Protein AF-A0A5P8AVB8-F1 (afdb_monomer_lite)

Foldseek 3Di:
DDLDDDDLVLLVVCLVVVPDDLVRSCVVSVHDSVVSVVSNVVVVVVVVDVPPDPPPDDDDDDPVVVVVVVVVVVD

Secondary structure (DSSP, 8-state):
---PPPPHHHHHHHHHH--S-HHHHHHHHTS-HHHHHHHHHHHHHHHH-TT---TTT-----HHHHHHHHHHT--

Sequence (75 aa):
MIRIKKTYDDYVVYFKEGRLNDAQIAKELGVSRVNVGKMRRKWESLQNNPNYITSTSKLTISEDTFNHMLARSLE

Structure (mmCIF, N/CA/C/O backbone):
data_AF-A0A5P8AVB8-F1
#
_entry.id   AF-A0A5P8AVB8-F1
#
loop_
_atom_site.group_PDB
_atom_site.id
_atom_site.type_symbol
_atom_site.label_atom_id
_atom_site.label_alt_id
_atom_site.label_comp_id
_atom_site.label_asym_id
_atom_site.label_entity_id
_atom_site.label_seq_id
_atom_site.pdbx_PDB_ins_code
_atom_site.Cartn_x
_atom_site.Cartn_y
_atom_site.Cartn_z
_atom_site.occupancy
_atom_site.B_iso_or_equiv
_atom_site.auth_seq_id
_atom_site.auth_comp_id
_atom_site.auth_asym_id
_atom_site.auth_atom_id
_atom_site.pdbx_PDB_model_num
ATOM 1 N N . MET A 1 1 ? -5.676 -12.562 19.949 1.00 49.38 1 MET A N 1
ATOM 2 C CA . MET A 1 1 ? -6.121 -11.692 18.837 1.00 49.38 1 MET A CA 1
ATOM 3 C C . MET A 1 1 ? -5.256 -11.998 17.622 1.00 49.38 1 MET A C 1
ATOM 5 O O . MET A 1 1 ? -4.086 -11.634 17.612 1.00 49.38 1 MET A O 1
ATOM 9 N N . ILE A 1 2 ? -5.775 -12.765 16.661 1.00 57.47 2 ILE A N 1
ATOM 10 C CA . ILE A 1 2 ? -5.023 -13.144 15.457 1.00 57.47 2 ILE A CA 1
ATOM 11 C C . ILE A 1 2 ? -4.925 -11.897 14.575 1.00 57.47 2 ILE A C 1
ATOM 13 O O . ILE A 1 2 ? -5.932 -11.422 14.056 1.00 57.47 2 ILE A O 1
ATOM 17 N N . ARG A 1 3 ? -3.725 -11.321 14.440 1.00 66.31 3 ARG A N 1
ATOM 18 C CA . ARG A 1 3 ? -3.491 -10.241 13.475 1.00 66.31 3 ARG A CA 1
ATOM 19 C C . ARG A 1 3 ? -3.442 -10.869 12.087 1.00 66.31 3 ARG A C 1
ATOM 21 O O . ARG A 1 3 ? -2.431 -11.460 11.719 1.00 66.31 3 ARG A O 1
ATOM 28 N N . ILE A 1 4 ? -4.536 -10.764 11.336 1.00 78.38 4 ILE A N 1
ATOM 29 C CA . ILE A 1 4 ? -4.553 -11.156 9.924 1.00 78.38 4 ILE A CA 1
ATOM 30 C C . ILE A 1 4 ? -3.525 -10.282 9.200 1.00 78.38 4 ILE A C 1
ATOM 32 O O . ILE A 1 4 ? -3.610 -9.052 9.229 1.00 78.38 4 ILE A O 1
ATOM 36 N N . LYS A 1 5 ? -2.519 -10.916 8.593 1.00 83.50 5 LYS A N 1
ATOM 37 C CA . LYS A 1 5 ? -1.487 -10.216 7.826 1.00 83.50 5 LYS A CA 1
ATOM 38 C C . LYS A 1 5 ? -2.139 -9.562 6.608 1.00 83.50 5 LYS A C 1
ATOM 40 O O . LYS A 1 5 ? -2.816 -10.241 5.846 1.00 83.50 5 LYS A O 1
ATOM 45 N N . LYS A 1 6 ? -1.913 -8.259 6.426 1.00 91.38 6 LYS A N 1
ATOM 46 C CA . LYS A 1 6 ? -2.374 -7.528 5.242 1.00 91.38 6 LYS A CA 1
ATOM 47 C C . LYS A 1 6 ? -1.441 -7.777 4.064 1.00 91.38 6 LYS A C 1
ATOM 49 O O . LYS A 1 6 ? -0.214 -7.727 4.203 1.00 91.38 6 LYS A O 1
ATOM 54 N N . THR A 1 7 ? -2.041 -8.085 2.930 1.00 93.00 7 THR A N 1
ATOM 55 C CA . THR A 1 7 ? -1.393 -8.283 1.637 1.00 93.00 7 THR A CA 1
ATOM 56 C C . THR A 1 7 ? -1.199 -6.943 0.938 1.00 93.00 7 THR A C 1
ATOM 58 O O . THR A 1 7 ? -1.751 -5.937 1.364 1.00 93.00 7 THR A O 1
ATOM 61 N N . TYR A 1 8 ? -0.393 -6.909 -0.124 1.00 91.62 8 TYR A N 1
ATOM 62 C CA . TYR A 1 8 ? -0.208 -5.694 -0.921 1.00 91.62 8 TYR A CA 1
ATOM 63 C C . TYR A 1 8 ? -1.527 -5.216 -1.548 1.00 91.62 8 TYR A C 1
ATOM 65 O O . TYR A 1 8 ? -1.813 -4.020 -1.515 1.00 91.62 8 TYR A O 1
ATOM 73 N N . ASP A 1 9 ? -2.350 -6.146 -2.034 1.00 92.62 9 ASP A N 1
ATOM 74 C CA . ASP A 1 9 ? -3.613 -5.838 -2.709 1.00 92.62 9 ASP A CA 1
ATOM 75 C C . ASP A 1 9 ? -4.622 -5.157 -1.777 1.00 92.62 9 ASP A C 1
ATOM 77 O O . ASP A 1 9 ? -5.313 -4.233 -2.208 1.00 92.62 9 ASP A O 1
ATOM 81 N N . ASP A 1 10 ? -4.608 -5.498 -0.480 1.00 95.12 10 ASP A N 1
ATOM 82 C CA . ASP A 1 10 ? -5.420 -4.821 0.544 1.00 95.12 10 ASP A CA 1
ATOM 83 C C . ASP A 1 10 ? -5.140 -3.306 0.611 1.00 95.12 10 ASP A C 1
ATOM 85 O O . ASP A 1 10 ? -6.029 -2.521 0.934 1.00 95.12 10 ASP A O 1
ATOM 89 N N . TYR A 1 11 ? -3.910 -2.868 0.308 1.00 95.75 11 TYR A N 1
ATOM 90 C CA . TYR A 1 11 ? -3.552 -1.444 0.263 1.00 95.75 11 TYR A CA 1
ATOM 91 C C . TYR A 1 11 ? -3.922 -0.794 -1.073 1.00 95.75 11 TYR A C 1
ATOM 93 O O . TYR A 1 11 ? -4.329 0.368 -1.106 1.00 95.75 11 TYR A O 1
ATOM 101 N N . VAL A 1 12 ? -3.768 -1.531 -2.178 1.00 94.62 12 VAL A N 1
AT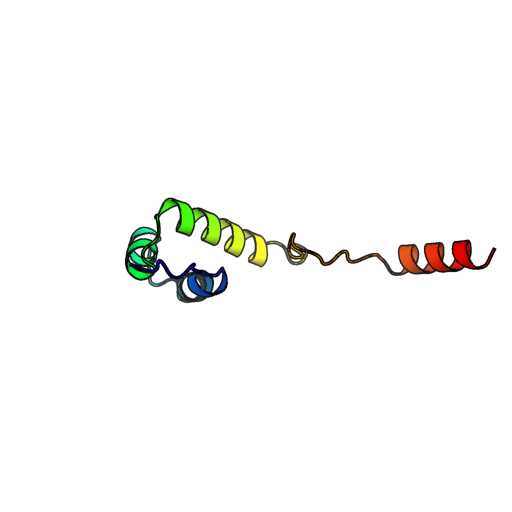OM 102 C CA . VAL A 1 12 ? -3.944 -1.011 -3.543 1.00 94.62 12 VAL A CA 1
ATOM 103 C C . VAL A 1 12 ? -5.367 -0.517 -3.787 1.00 94.62 12 VAL A C 1
ATOM 105 O O . VAL A 1 12 ? -5.533 0.484 -4.484 1.00 94.62 12 VAL A O 1
ATOM 108 N N . VAL A 1 13 ? -6.375 -1.167 -3.196 1.00 95.50 13 VAL A N 1
ATOM 109 C CA . VAL A 1 13 ? -7.781 -0.733 -3.289 1.00 95.50 13 VAL A CA 1
ATOM 110 C C . VAL A 1 13 ? -7.924 0.732 -2.862 1.00 95.50 13 VAL A C 1
ATOM 112 O O . VAL A 1 13 ? -8.415 1.556 -3.631 1.00 95.50 13 VAL A O 1
ATOM 115 N N . TYR A 1 14 ? -7.375 1.096 -1.701 1.00 96.38 14 TYR A N 1
ATOM 116 C CA . TYR A 1 14 ? -7.443 2.466 -1.189 1.00 96.38 14 TYR A CA 1
ATOM 117 C C . TYR A 1 14 ? -6.632 3.465 -2.014 1.00 96.38 14 TYR A C 1
ATOM 119 O O . TYR A 1 14 ? -7.041 4.616 -2.179 1.00 96.38 14 TYR A O 1
ATOM 127 N N . PHE A 1 15 ? -5.471 3.052 -2.527 1.00 95.25 15 PHE A N 1
ATOM 128 C CA . PHE A 1 15 ? -4.639 3.931 -3.350 1.00 95.25 15 PHE A CA 1
ATOM 129 C C . PHE A 1 15 ? -5.312 4.271 -4.680 1.00 95.25 15 PHE A C 1
ATOM 131 O O . PHE A 1 15 ? -5.261 5.426 -5.095 1.00 95.25 15 PHE A O 1
ATOM 138 N N . LYS A 1 16 ? -5.987 3.295 -5.301 1.00 93.38 16 LYS A N 1
ATOM 139 C CA . LYS A 1 16 ? -6.771 3.496 -6.527 1.00 93.38 16 LYS A CA 1
ATOM 140 C C . LYS A 1 16 ? -7.985 4.395 -6.300 1.00 93.38 16 LYS A C 1
ATOM 142 O O . LYS A 1 16 ? -8.285 5.217 -7.156 1.00 93.38 16 LYS A O 1
ATOM 147 N N . GLU A 1 17 ? -8.671 4.252 -5.166 1.00 93.94 17 GLU A N 1
ATOM 148 C CA . GLU A 1 17 ? -9.825 5.098 -4.842 1.00 93.94 17 GLU A CA 1
ATOM 149 C C . GLU A 1 17 ? -9.440 6.553 -4.551 1.00 93.94 17 GLU A C 1
ATOM 151 O O . GLU A 1 17 ? -10.225 7.459 -4.826 1.00 93.94 17 GLU A O 1
ATOM 156 N N . GLY A 1 18 ? -8.270 6.791 -3.946 1.00 90.75 18 GLY A N 1
ATOM 157 C CA . GLY A 1 18 ? -7.757 8.137 -3.657 1.00 90.75 18 GLY A CA 1
ATOM 158 C C . GLY A 1 18 ? -8.553 8.933 -2.612 1.00 90.75 18 GLY A C 1
ATOM 159 O O . GLY A 1 18 ? -8.250 10.097 -2.366 1.00 90.75 18 GLY A O 1
ATOM 160 N N . ARG A 1 19 ? -9.561 8.322 -1.976 1.00 92.69 19 ARG A N 1
ATOM 161 C CA . ARG A 1 19 ? -10.475 8.983 -1.026 1.00 92.69 19 ARG A CA 1
ATOM 162 C C . ARG A 1 19 ? -9.919 9.138 0.385 1.00 92.69 19 ARG A C 1
ATOM 164 O O . ARG A 1 19 ? -10.357 10.021 1.116 1.00 92.69 19 ARG A O 1
ATOM 171 N N . LEU A 1 20 ? -8.999 8.261 0.783 1.00 95.31 20 LEU A N 1
ATOM 172 C CA . LEU A 1 20 ? -8.456 8.210 2.137 1.00 95.31 20 LEU A CA 1
ATOM 173 C C . LEU A 1 20 ? -6.976 8.593 2.158 1.00 95.31 20 LEU A C 1
ATOM 175 O O . LEU A 1 20 ? -6.183 8.156 1.319 1.00 95.31 20 LEU A O 1
ATOM 179 N N . ASN A 1 21 ? -6.589 9.360 3.177 1.00 95.50 21 ASN A N 1
ATOM 180 C CA . ASN A 1 21 ? -5.182 9.614 3.474 1.00 95.50 21 ASN A CA 1
ATOM 181 C C . ASN A 1 21 ? -4.544 8.433 4.234 1.00 95.50 21 ASN A C 1
ATOM 183 O O . ASN A 1 21 ? -5.229 7.568 4.782 1.00 95.50 21 ASN A O 1
ATOM 187 N N . ASP A 1 22 ? -3.212 8.416 4.324 1.00 96.50 22 ASP A N 1
ATOM 188 C CA . ASP A 1 22 ? -2.464 7.306 4.935 1.00 96.50 22 ASP A CA 1
ATOM 189 C C . ASP A 1 22 ? -2.839 7.012 6.392 1.00 96.50 22 ASP A C 1
ATOM 191 O O . ASP A 1 22 ? -2.727 5.869 6.832 1.00 96.50 22 ASP A O 1
ATOM 195 N N . ALA A 1 23 ? -3.270 8.020 7.158 1.00 97.31 23 ALA A N 1
ATOM 196 C CA . ALA A 1 23 ? -3.690 7.821 8.544 1.00 97.31 23 ALA A CA 1
ATOM 197 C C . ALA A 1 23 ? -5.053 7.118 8.623 1.00 97.31 23 ALA A C 1
ATOM 199 O O . ALA A 1 23 ? -5.235 6.231 9.456 1.00 97.31 23 ALA A O 1
ATOM 200 N N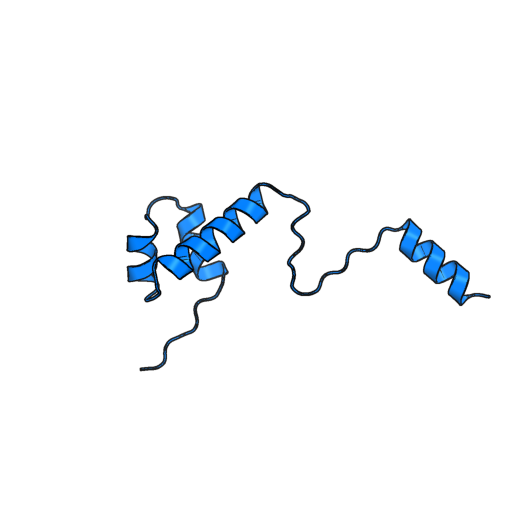 . GLN A 1 24 ? -5.984 7.472 7.735 1.00 97.81 24 GLN A N 1
ATOM 201 C CA . GLN A 1 24 ? -7.289 6.816 7.636 1.00 97.81 24 GLN A CA 1
ATOM 202 C C . GLN A 1 24 ? -7.137 5.363 7.170 1.00 97.81 24 GLN A C 1
ATOM 204 O O . GLN A 1 24 ? -7.677 4.463 7.805 1.00 97.81 24 GLN A O 1
ATOM 209 N N . ILE A 1 25 ? -6.317 5.116 6.144 1.00 97.25 25 ILE A N 1
ATOM 210 C CA . ILE A 1 25 ? -6.026 3.758 5.652 1.00 97.25 25 ILE A CA 1
ATOM 211 C C . ILE A 1 25 ? -5.373 2.904 6.748 1.00 97.25 25 ILE A C 1
ATOM 213 O O . ILE A 1 25 ? -5.709 1.734 6.919 1.00 97.25 25 ILE A O 1
ATOM 217 N N . ALA A 1 26 ? -4.444 3.479 7.518 1.00 96.62 26 ALA A N 1
ATOM 218 C CA . ALA A 1 26 ? -3.780 2.783 8.617 1.00 96.62 26 ALA A CA 1
ATOM 219 C C . ALA A 1 26 ? -4.768 2.332 9.701 1.00 96.62 26 ALA A C 1
ATOM 221 O O . ALA A 1 26 ? -4.674 1.200 10.179 1.00 96.62 26 ALA A O 1
ATOM 222 N N . LYS A 1 27 ? -5.724 3.202 10.052 1.00 96.00 27 LYS A N 1
ATOM 223 C CA . LYS A 1 27 ? -6.797 2.889 10.999 1.00 96.00 27 LYS A CA 1
ATOM 224 C C . LYS A 1 27 ? -7.666 1.740 10.484 1.00 96.00 27 LYS A C 1
ATOM 226 O O . LYS A 1 27 ? -7.877 0.780 11.219 1.00 96.00 27 LYS A O 1
ATOM 231 N N . GLU A 1 28 ? -8.053 1.791 9.213 1.00 95.00 28 GLU A N 1
ATOM 232 C CA . GLU A 1 28 ? -8.970 0.814 8.616 1.00 95.00 28 GLU A CA 1
ATOM 233 C C . GLU A 1 28 ? -8.350 -0.558 8.386 1.00 95.00 28 GLU A C 1
ATOM 235 O O . GLU A 1 28 ? -8.980 -1.591 8.610 1.00 95.00 28 GLU A O 1
ATOM 240 N N . LEU A 1 29 ? -7.069 -0.589 8.029 1.00 93.75 29 LEU A N 1
ATOM 241 C CA . LEU A 1 29 ? -6.328 -1.836 7.882 1.00 93.75 29 LEU A CA 1
ATOM 242 C C . LEU A 1 29 ? -5.762 -2.364 9.208 1.00 93.75 29 LEU A C 1
ATOM 244 O O . LEU A 1 29 ? -5.257 -3.490 9.236 1.00 93.75 29 LEU A O 1
ATOM 248 N N . GLY A 1 30 ? -5.826 -1.588 10.294 1.00 94.25 30 GLY A N 1
ATOM 249 C CA . GLY A 1 30 ? -5.245 -1.952 11.589 1.00 94.25 30 GLY A CA 1
ATOM 250 C C . GLY A 1 30 ? -3.716 -2.066 11.551 1.00 94.25 30 GLY A C 1
ATOM 251 O O . GLY A 1 30 ? -3.138 -2.971 12.155 1.00 94.25 30 GLY A O 1
ATOM 252 N N . VAL A 1 31 ? -3.048 -1.177 10.810 1.00 94.62 31 VAL A N 1
ATOM 253 C CA . VAL A 1 31 ? -1.589 -1.183 10.588 1.00 94.62 31 VAL A CA 1
ATOM 254 C C . VAL A 1 31 ? -0.968 0.178 10.900 1.00 94.62 31 VAL A C 1
ATOM 256 O O . VAL A 1 31 ? -1.662 1.157 11.142 1.00 94.62 31 VAL A O 1
ATOM 259 N N . SER A 1 32 ? 0.364 0.273 10.901 1.00 96.12 32 SER A N 1
ATOM 260 C CA . SER A 1 32 ? 1.031 1.560 11.115 1.00 96.12 32 SER A CA 1
ATOM 261 C C . SER A 1 32 ? 0.944 2.460 9.878 1.00 96.12 32 SER A C 1
ATOM 263 O O . SER A 1 32 ? 1.081 1.997 8.743 1.00 96.12 32 SER A O 1
ATOM 265 N N . ARG A 1 33 ? 0.821 3.777 10.095 1.00 97.44 33 ARG A N 1
ATOM 266 C CA . ARG A 1 33 ? 0.878 4.786 9.019 1.00 97.44 33 ARG A CA 1
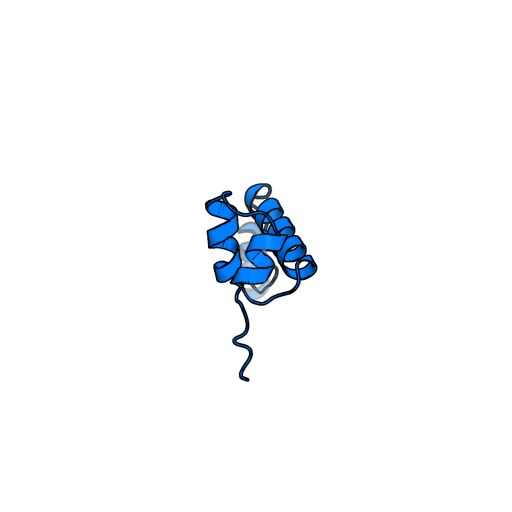ATOM 267 C C . ARG A 1 33 ? 2.160 4.681 8.190 1.00 97.44 33 ARG A C 1
ATOM 269 O O . ARG A 1 33 ? 2.134 4.822 6.974 1.00 97.44 33 ARG A O 1
ATOM 276 N N . VAL A 1 34 ? 3.280 4.370 8.847 1.00 96.94 34 VAL A N 1
ATOM 277 C CA . VAL A 1 34 ? 4.576 4.153 8.186 1.00 96.94 34 VAL A CA 1
ATOM 278 C C . VAL A 1 34 ? 4.507 2.987 7.197 1.00 96.94 34 VAL A C 1
ATOM 280 O O . VAL A 1 34 ? 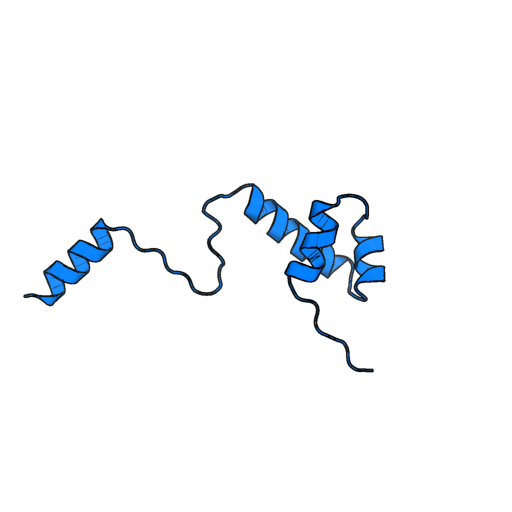5.086 3.074 6.116 1.00 96.94 34 VAL A O 1
ATOM 283 N N . ASN A 1 35 ? 3.795 1.906 7.536 1.00 95.75 35 ASN A N 1
ATOM 284 C CA . ASN A 1 35 ? 3.623 0.775 6.629 1.00 95.75 35 ASN A CA 1
ATOM 285 C C . ASN A 1 35 ? 2.786 1.157 5.399 1.00 95.75 35 ASN A C 1
ATOM 287 O O . ASN A 1 35 ? 3.167 0.824 4.280 1.00 95.75 35 ASN A O 1
ATOM 291 N N . VAL A 1 36 ? 1.710 1.928 5.590 1.00 97.31 36 VAL A N 1
ATOM 292 C CA . VAL A 1 36 ? 0.907 2.455 4.473 1.00 97.31 36 VAL A CA 1
ATOM 293 C C . VAL A 1 36 ? 1.775 3.289 3.527 1.00 97.31 36 VAL A C 1
ATOM 295 O O . VAL A 1 36 ? 1.796 3.018 2.330 1.00 97.31 36 VAL A O 1
ATOM 298 N N . GLY A 1 37 ? 2.582 4.214 4.057 1.00 96.75 37 GLY A N 1
ATOM 299 C CA . GLY A 1 37 ? 3.474 5.040 3.237 1.00 96.75 37 GLY A CA 1
ATOM 300 C C . GLY A 1 37 ? 4.549 4.242 2.483 1.00 96.75 37 GLY A C 1
ATOM 301 O O . GLY A 1 37 ? 4.959 4.638 1.391 1.00 96.75 37 GLY A O 1
ATOM 302 N N . LYS A 1 38 ? 5.008 3.101 3.022 1.00 96.00 38 LYS A N 1
ATOM 303 C CA . LYS A 1 38 ? 5.892 2.171 2.289 1.00 96.00 38 LYS A CA 1
ATOM 304 C C . LYS A 1 38 ? 5.162 1.529 1.107 1.00 96.00 38 LYS A C 1
ATOM 306 O O . LYS A 1 38 ? 5.716 1.477 0.011 1.00 96.00 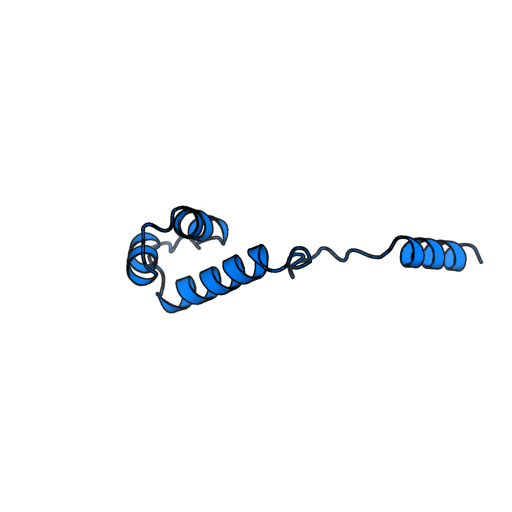38 LYS A O 1
ATOM 311 N N . MET A 1 39 ? 3.930 1.068 1.320 1.00 95.75 39 MET A N 1
ATOM 312 C CA . MET A 1 39 ? 3.122 0.445 0.267 1.00 95.75 39 MET A CA 1
ATOM 313 C C . MET A 1 39 ? 2.707 1.448 -0.812 1.00 95.75 39 MET A C 1
ATOM 315 O O . MET A 1 39 ? 2.729 1.096 -1.990 1.00 95.75 39 MET A O 1
ATOM 319 N N . ARG A 1 40 ? 2.415 2.700 -0.436 1.00 95.38 40 ARG A N 1
ATOM 320 C CA . ARG A 1 40 ? 2.075 3.773 -1.379 1.00 95.38 40 ARG A CA 1
ATOM 321 C C . ARG A 1 40 ? 3.231 4.077 -2.325 1.00 95.38 40 ARG A C 1
ATOM 323 O O . ARG A 1 40 ? 3.048 4.010 -3.532 1.00 95.38 40 ARG A O 1
ATOM 330 N N . ARG A 1 41 ? 4.440 4.281 -1.792 1.00 94.06 41 ARG A N 1
ATOM 331 C CA . ARG A 1 41 ? 5.641 4.493 -2.620 1.00 94.06 41 ARG A CA 1
ATOM 332 C C . ARG A 1 41 ? 5.909 3.329 -3.573 1.00 94.06 41 ARG A C 1
ATOM 334 O O . ARG A 1 41 ? 6.258 3.556 -4.724 1.00 94.06 41 ARG A O 1
ATOM 341 N N . LYS A 1 42 ? 5.710 2.087 -3.113 1.00 92.38 42 LYS A N 1
ATOM 342 C CA . LYS A 1 42 ? 5.809 0.895 -3.972 1.00 92.38 42 LYS A CA 1
ATOM 343 C C . LYS A 1 42 ? 4.765 0.918 -5.098 1.00 92.38 42 LYS A C 1
ATOM 345 O O . LYS A 1 42 ? 5.082 0.578 -6.230 1.00 92.38 42 LYS A O 1
ATOM 350 N N . TRP A 1 43 ? 3.524 1.297 -4.797 1.00 92.94 43 TRP A N 1
ATOM 351 C CA . TRP A 1 43 ? 2.453 1.415 -5.790 1.00 92.94 43 TRP A CA 1
ATOM 352 C C . TRP A 1 43 ? 2.699 2.540 -6.802 1.00 92.94 43 TRP A C 1
ATOM 354 O O . TRP A 1 43 ? 2.536 2.331 -7.999 1.00 92.94 43 TRP A O 1
ATOM 364 N N . GLU A 1 44 ? 3.169 3.701 -6.353 1.00 90.00 44 GLU A N 1
ATOM 365 C CA . GLU A 1 44 ? 3.540 4.819 -7.227 1.00 90.00 44 GLU A CA 1
ATOM 366 C C . GLU A 1 44 ? 4.726 4.459 -8.131 1.00 90.00 44 GLU A C 1
ATOM 368 O O . GLU A 1 44 ? 4.695 4.758 -9.324 1.00 90.00 44 GLU A O 1
ATOM 373 N N . SER A 1 45 ? 5.751 3.767 -7.615 1.00 86.62 45 SER A N 1
ATOM 374 C CA . SER A 1 45 ? 6.886 3.337 -8.445 1.00 86.62 45 SER A CA 1
ATOM 375 C C . SER A 1 45 ? 6.479 2.315 -9.507 1.00 86.62 45 SER A C 1
ATOM 377 O O . SER A 1 45 ? 7.019 2.341 -10.607 1.00 86.62 45 SER A O 1
ATOM 379 N N . LEU A 1 46 ? 5.527 1.433 -9.185 1.00 84.94 46 LEU A N 1
ATOM 380 C CA . LEU A 1 46 ? 4.957 0.453 -10.115 1.00 84.94 46 LEU A CA 1
ATOM 381 C C . LEU A 1 46 ? 4.177 1.110 -11.259 1.00 84.94 46 LEU A C 1
ATOM 383 O O . LEU A 1 46 ? 4.207 0.611 -12.377 1.00 84.94 46 LEU A O 1
ATOM 387 N N . GLN A 1 47 ? 3.490 2.225 -11.001 1.00 81.44 47 GLN A N 1
ATOM 388 C CA . GLN A 1 47 ? 2.765 2.944 -12.053 1.00 81.44 47 GLN A CA 1
ATOM 389 C C . GLN A 1 47 ? 3.685 3.764 -12.958 1.00 81.44 47 GLN A C 1
ATOM 391 O O . GLN A 1 47 ? 3.436 3.864 -14.154 1.00 81.44 47 GLN A O 1
ATOM 396 N N . ASN A 1 48 ? 4.754 4.336 -12.400 1.00 7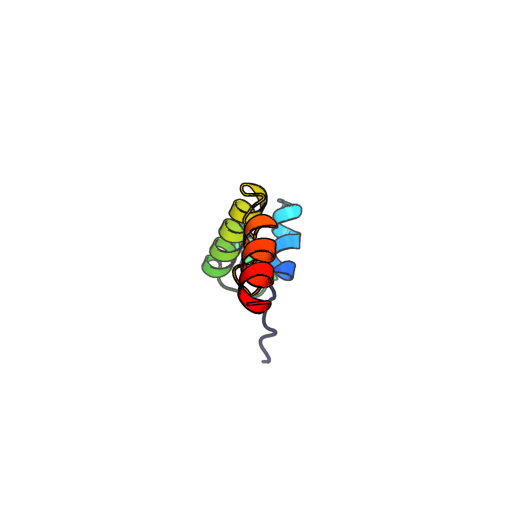3.25 48 ASN A N 1
ATOM 397 C CA . ASN A 1 48 ? 5.682 5.188 -13.147 1.00 73.25 48 ASN A CA 1
ATOM 398 C C . ASN A 1 48 ? 6.786 4.409 -13.879 1.00 73.25 48 ASN A C 1
ATOM 400 O O . ASN A 1 48 ? 7.543 5.001 -14.644 1.00 73.25 48 ASN A O 1
ATOM 404 N N . ASN A 1 49 ? 6.906 3.100 -13.646 1.00 68.31 49 ASN A N 1
ATOM 405 C CA . ASN A 1 49 ? 7.911 2.268 -14.292 1.00 68.31 49 ASN A CA 1
ATOM 406 C C . ASN A 1 49 ? 7.278 0.989 -14.870 1.00 68.31 49 ASN A C 1
ATOM 408 O O . ASN A 1 49 ? 7.064 0.034 -14.119 1.00 68.31 49 ASN A O 1
ATOM 412 N N . PRO A 1 50 ? 7.049 0.914 -16.197 1.00 59.72 50 PRO A N 1
ATOM 413 C CA . PRO A 1 50 ? 6.535 -0.299 -16.837 1.00 59.72 50 PRO A CA 1
ATOM 414 C C . PRO A 1 50 ? 7.495 -1.498 -16.715 1.00 59.72 50 PRO A C 1
ATOM 416 O O . PRO A 1 50 ? 7.063 -2.637 -16.862 1.00 59.72 50 PRO A O 1
ATOM 419 N N . ASN A 1 51 ? 8.772 -1.263 -16.382 1.00 57.56 51 ASN A N 1
ATOM 420 C CA . ASN A 1 51 ? 9.786 -2.294 -16.148 1.00 57.56 51 ASN A CA 1
ATOM 421 C C . ASN A 1 51 ? 9.953 -2.667 -14.665 1.00 57.56 51 ASN A C 1
ATOM 423 O O . ASN A 1 51 ? 10.898 -3.384 -14.326 1.00 57.56 51 ASN A O 1
ATOM 427 N N . TYR A 1 52 ? 9.082 -2.208 -13.754 1.00 54.66 52 TYR A N 1
ATOM 428 C CA . TYR A 1 52 ? 9.091 -2.674 -12.361 1.00 54.66 52 TYR A CA 1
ATOM 429 C C . TYR A 1 52 ? 8.488 -4.083 -12.299 1.00 54.66 52 TYR A C 1
ATOM 431 O O . TYR A 1 52 ? 7.368 -4.325 -11.852 1.00 54.66 52 TYR A O 1
ATOM 439 N N . ILE A 1 53 ? 9.257 -5.037 -12.808 1.00 51.56 53 ILE A N 1
ATOM 440 C CA . ILE A 1 53 ? 8.995 -6.455 -12.666 1.00 51.56 53 ILE A CA 1
ATOM 441 C C . ILE A 1 53 ? 9.242 -6.773 -11.199 1.00 51.56 53 ILE A C 1
ATOM 443 O O . ILE A 1 53 ? 10.305 -6.496 -10.641 1.00 51.56 53 ILE A O 1
ATOM 447 N N . THR A 1 54 ? 8.196 -7.290 -10.566 1.00 48.53 54 THR A N 1
ATOM 448 C CA . THR A 1 54 ? 8.135 -7.732 -9.183 1.00 48.53 54 THR A CA 1
ATOM 449 C C . THR A 1 54 ? 9.474 -8.320 -8.736 1.00 48.53 54 THR A C 1
ATOM 451 O O . THR A 1 54 ? 9.880 -9.381 -9.204 1.00 48.53 54 THR A O 1
ATOM 454 N N . SER A 1 55 ? 10.134 -7.671 -7.771 1.00 49.44 55 SER A N 1
ATOM 455 C CA . SER A 1 55 ? 11.374 -8.134 -7.119 1.00 49.44 55 SER A CA 1
ATOM 456 C C . SER A 1 55 ? 11.211 -9.453 -6.336 1.00 49.44 55 SER A C 1
ATOM 458 O O . SER A 1 55 ? 12.032 -9.792 -5.491 1.00 49.44 55 SER A O 1
ATOM 460 N N . THR A 1 56 ? 10.146 -10.205 -6.606 1.00 49.88 56 THR A N 1
ATOM 461 C CA . THR A 1 56 ? 9.953 -11.596 -6.222 1.00 49.88 56 THR A CA 1
ATOM 462 C C . THR A 1 56 ? 9.706 -12.399 -7.504 1.00 49.88 56 THR A C 1
ATOM 464 O O . THR A 1 56 ? 8.568 -12.625 -7.912 1.00 49.88 56 THR A O 1
ATOM 467 N N . SER A 1 57 ? 10.806 -12.814 -8.134 1.00 54.25 57 SER A N 1
ATOM 468 C CA . SER A 1 57 ? 10.878 -14.046 -8.933 1.00 54.25 57 SER A CA 1
ATOM 469 C C . SER A 1 57 ? 10.250 -14.064 -10.336 1.00 54.25 57 SER A C 1
ATOM 471 O O . SER A 1 57 ? 9.670 -15.074 -10.726 1.00 54.25 57 SER A O 1
ATOM 473 N N . LYS A 1 58 ? 10.431 -13.025 -11.159 1.00 58.69 58 LYS A N 1
ATOM 474 C CA . LYS A 1 58 ? 10.442 -13.224 -12.622 1.00 58.69 58 LYS A CA 1
ATOM 475 C C . LYS A 1 58 ? 11.677 -12.571 -13.232 1.00 58.69 58 LYS A C 1
ATOM 477 O O . LYS A 1 58 ? 11.708 -11.369 -13.456 1.00 58.69 58 LYS A O 1
ATOM 482 N N . LEU A 1 59 ? 12.703 -13.385 -13.476 1.00 61.81 59 LEU A N 1
ATOM 483 C CA . LEU A 1 59 ? 13.804 -13.026 -14.364 1.00 61.81 59 LEU A CA 1
ATOM 484 C C . LEU A 1 59 ? 13.271 -13.091 -15.797 1.00 61.81 59 LEU A C 1
ATOM 486 O O . LEU A 1 59 ? 12.971 -14.172 -16.298 1.00 61.81 59 LEU A O 1
ATOM 490 N N . THR A 1 60 ? 13.112 -11.941 -16.441 1.00 61.44 60 THR A N 1
ATOM 491 C CA . THR A 1 60 ? 12.897 -11.862 -17.888 1.00 61.44 60 THR A CA 1
ATOM 492 C C . THR A 1 60 ? 14.258 -11.739 -18.558 1.00 61.44 60 THR A C 1
ATOM 494 O O . THR A 1 60 ? 14.946 -10.737 -18.375 1.00 61.44 60 THR A O 1
ATOM 497 N N . ILE A 1 61 ? 14.660 -12.770 -19.296 1.00 78.62 61 ILE A N 1
ATOM 498 C CA . ILE A 1 61 ? 15.840 -12.739 -20.166 1.00 78.62 61 ILE A CA 1
ATOM 499 C C . ILE A 1 61 ? 15.428 -12.241 -21.555 1.00 78.62 61 ILE A C 1
ATOM 501 O O . ILE A 1 61 ? 14.295 -12.479 -21.975 1.00 78.62 61 ILE A O 1
ATOM 505 N N . SER A 1 62 ? 16.324 -11.540 -22.256 1.00 82.38 62 SER A N 1
ATOM 506 C CA . SER A 1 62 ? 16.084 -11.190 -23.660 1.00 82.38 62 SER A CA 1
ATOM 507 C C . SER A 1 62 ? 16.123 -12.438 -24.541 1.00 82.38 62 SER A C 1
ATOM 509 O O . SER A 1 62 ? 16.781 -13.427 -24.204 1.00 82.38 62 SER A O 1
ATOM 511 N N . GLU A 1 63 ? 15.442 -12.376 -25.684 1.00 83.88 63 GLU A N 1
ATOM 512 C CA . GLU A 1 63 ? 15.432 -13.451 -26.678 1.00 83.88 63 GLU A CA 1
ATOM 513 C C . GLU A 1 63 ? 16.851 -13.784 -27.167 1.00 83.88 63 GLU A C 1
ATOM 515 O O . GLU A 1 63 ? 17.231 -14.953 -27.193 1.00 83.88 63 GLU A O 1
ATOM 520 N N . ASP A 1 64 ? 17.690 -12.774 -27.416 1.00 86.25 64 ASP A N 1
ATOM 521 C CA . ASP A 1 64 ? 19.108 -12.967 -27.748 1.00 86.25 64 ASP A CA 1
ATOM 522 C C . ASP A 1 64 ? 19.880 -13.735 -26.670 1.00 86.25 64 ASP A C 1
ATOM 524 O O . ASP A 1 64 ? 20.646 -14.651 -26.973 1.00 86.25 64 ASP A O 1
ATOM 528 N N . THR A 1 65 ? 19.654 -13.400 -25.394 1.00 85.38 65 THR A N 1
ATOM 529 C CA . THR A 1 65 ? 20.310 -14.093 -24.274 1.00 85.38 65 THR A CA 1
ATOM 530 C C . THR A 1 65 ? 19.878 -15.557 -24.230 1.00 85.38 65 THR A C 1
ATOM 532 O O . THR A 1 65 ? 20.702 -16.440 -23.995 1.00 85.38 65 THR A O 1
ATOM 535 N N . PHE A 1 66 ? 18.599 -15.832 -24.490 1.00 87.06 66 PHE A N 1
ATOM 536 C CA . PHE A 1 66 ? 18.075 -17.192 -24.561 1.00 87.06 66 PHE A CA 1
ATOM 537 C C . PHE A 1 66 ? 18.692 -17.989 -25.717 1.00 87.06 66 PHE A C 1
ATOM 539 O O . PHE A 1 66 ? 19.203 -19.087 -25.495 1.00 87.06 66 PHE A O 1
ATOM 546 N N . ASN A 1 67 ? 18.736 -17.412 -26.919 1.00 90.25 67 ASN A N 1
ATOM 547 C CA . ASN A 1 67 ? 19.319 -18.051 -28.099 1.00 90.25 67 ASN A CA 1
ATOM 548 C C . ASN A 1 67 ? 20.814 -18.345 -27.920 1.00 90.25 67 ASN A C 1
ATOM 550 O O . ASN A 1 67 ? 21.280 -19.421 -28.295 1.00 90.25 67 ASN A O 1
ATOM 554 N N . HIS A 1 68 ? 21.560 -17.440 -27.283 1.00 87.94 68 HIS A N 1
ATOM 555 C CA . HIS A 1 68 ? 22.975 -17.665 -26.991 1.00 87.94 68 HIS A CA 1
ATOM 556 C C . HIS A 1 68 ? 23.193 -18.802 -25.978 1.00 87.94 68 HIS A C 1
ATOM 558 O O . HIS A 1 68 ? 24.114 -19.605 -26.129 1.00 87.94 68 HIS A O 1
ATOM 564 N N . MET A 1 69 ? 22.322 -18.921 -24.969 1.00 89.00 69 MET A N 1
ATOM 565 C CA . MET A 1 69 ? 22.363 -20.047 -24.030 1.00 89.00 69 MET A CA 1
ATOM 566 C C . MET A 1 69 ? 22.043 -21.383 -24.708 1.00 89.00 69 MET A C 1
ATOM 568 O O . MET A 1 69 ? 22.691 -22.379 -24.391 1.00 89.00 69 MET A O 1
ATOM 572 N N . LEU A 1 70 ? 21.086 -21.406 -25.643 1.00 87.69 70 LEU A N 1
ATOM 573 C CA . LEU A 1 70 ? 20.776 -22.601 -26.431 1.00 87.69 70 LEU A CA 1
ATOM 574 C C . LEU A 1 70 ? 21.948 -23.011 -27.325 1.00 87.69 70 LEU A C 1
ATOM 576 O O . LEU A 1 70 ? 22.326 -24.180 -27.324 1.00 87.69 70 LEU A O 1
ATOM 580 N N . ALA A 1 71 ? 22.548 -22.055 -28.037 1.00 86.38 71 ALA A N 1
ATOM 581 C CA . ALA A 1 71 ? 23.682 -22.312 -28.922 1.00 86.38 71 ALA A CA 1
ATOM 582 C C . ALA A 1 71 ? 24.871 -22.924 -28.165 1.00 86.38 71 ALA A C 1
ATOM 584 O O . ALA A 1 71 ? 25.456 -23.896 -28.626 1.00 86.38 71 ALA A O 1
ATOM 585 N N . ARG A 1 72 ? 25.165 -22.418 -26.961 1.00 80.44 72 ARG A N 1
ATOM 586 C CA . ARG A 1 72 ? 26.247 -22.935 -26.109 1.00 80.44 72 ARG A CA 1
ATOM 587 C C . ARG A 1 72 ? 25.953 -24.309 -25.493 1.00 80.44 72 ARG A C 1
ATOM 589 O O . ARG A 1 72 ? 26.866 -24.962 -25.014 1.00 80.44 72 ARG A O 1
ATOM 596 N N . SER A 1 73 ? 24.690 -24.731 -25.431 1.00 76.62 73 SER A N 1
ATOM 597 C CA . SER A 1 73 ? 24.310 -26.029 -24.854 1.00 76.62 73 SER A CA 1
ATOM 598 C C . SER A 1 73 ? 24.317 -27.173 -25.876 1.00 76.62 73 SER A C 1
ATOM 600 O O . SER A 1 73 ? 24.076 -28.315 -25.486 1.00 76.62 73 SER A O 1
ATOM 602 N N . LEU A 1 74 ? 24.514 -26.860 -27.160 1.00 66.88 74 LEU A N 1
ATOM 603 C CA . LEU A 1 74 ? 24.527 -27.805 -28.281 1.00 66.88 74 LEU A CA 1
ATOM 604 C C . LEU A 1 74 ? 25.938 -28.010 -28.877 1.00 66.88 74 LEU A C 1
ATOM 606 O O . LEU A 1 74 ? 26.065 -28.731 -29.866 1.00 66.88 74 LEU A O 1
ATOM 610 N N . GLU A 1 75 ? 26.964 -27.393 -28.278 1.00 55.94 75 GLU A N 1
ATOM 611 C CA . GLU A 1 75 ? 28.389 -27.752 -28.423 1.00 55.94 75 GLU A CA 1
ATOM 612 C C . GLU A 1 75 ? 28.778 -28.833 -27.406 1.00 55.94 75 GLU A C 1
ATOM 614 O O . GLU A 1 75 ? 29.574 -29.723 -27.782 1.00 55.94 75 GLU A O 1
#

pLDDT: mean 83.47, std 15.48, range [48.53, 97.81]

InterPro domains:
  IPR006739 Protein of unknown function DUF603 [PF04645] (1-73)

Organism: NCBI:txid47466

Radius of gyration: 19.17 Å; chains: 1; bounding box: 39×37×48 Å